Protein AF-A0A7W5KBM2-F1 (afdb_monomer)

Secondary structure (DSSP, 8-state):
---------S--------PPPHHHHHHHHHHHHHHHHHHHT-EEEEE---EEPPTTTTEEEEEEEEEEPPTTS--EEEEEEEEEETTT--EEEEE-TT-----

Radius of gyration: 23.39 Å; Cα contacts (8 Å, |Δi|>4): 147; chains: 1; bounding box: 64×26×75 Å

Nearest PDB structures (foldseek):
  8ow1-assembly1_P  TM=5.835E-01  e=1.171E-01  Saccharomyces cerevisiae
  6ta7-assembly3_D  TM=5.266E-01  e=8.355E-01  Homo sapiens
 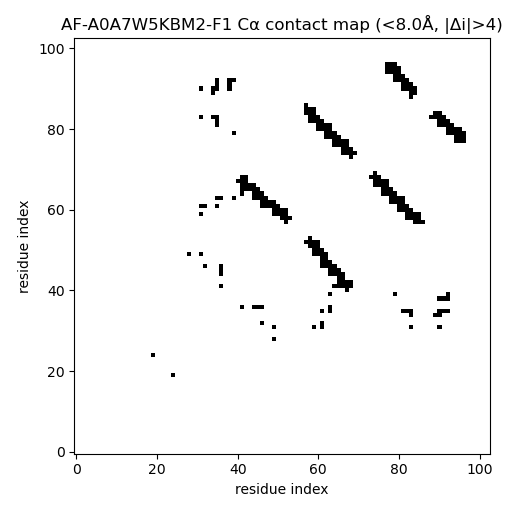 8th1-assembly1_A  TM=5.350E-01  e=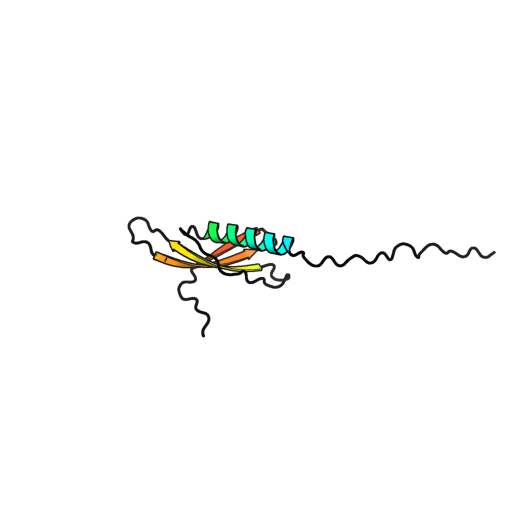1.578E+00  Homo sapiens
  8th1-assembly1_B  TM=5.321E-01  e=1.877E+00  Homo sapiens
  8th5-assembly1_F-2  TM=4.827E-01  e=1.988E+00  Homo sapiens

Solvent-accessible surface area (backbone atoms only — not comparable to full-atom values): 6458 Å² total; per-residue (Å²): 141,82,85,81,86,84,87,81,82,87,77,81,69,81,76,74,80,77,66,86,47,72,67,56,53,54,49,51,54,51,53,50,51,54,48,41,47,60,72,68,68,36,50,80,60,45,70,56,77,74,46,76,52,59,78,90,76,32,34,33,37,34,45,39,36,26,33,46,78,44,93,98,52,76,71,40,80,48,32,27,42,24,45,30,34,73,86,76,73,48,58,48,76,44,82,34,78,83,76,64,84,83,129

pLDDT: mean 85.48, std 15.97, range [39.28, 98.62]

Structure (mmCIF, N/CA/C/O backbone):
data_AF-A0A7W5KBM2-F1
#
_entry.id   AF-A0A7W5KBM2-F1
#
loop_
_atom_site.group_PDB
_atom_site.id
_atom_site.type_symbol
_atom_site.label_atom_id
_atom_site.label_alt_id
_atom_site.label_comp_id
_atom_site.label_asym_id
_atom_site.label_entity_id
_atom_site.label_seq_id
_atom_site.pdbx_PDB_ins_code
_atom_site.Cartn_x
_atom_site.Cartn_y
_atom_site.Cartn_z
_atom_site.occupancy
_atom_site.B_iso_or_equiv
_atom_site.auth_seq_id
_atom_site.auth_comp_id
_atom_site.auth_asym_id
_atom_site.auth_atom_id
_atom_site.pdbx_PDB_model_num
ATOM 1 N N . MET A 1 1 ? -48.406 9.634 51.703 1.00 39.28 1 MET A N 1
ATOM 2 C CA . MET A 1 1 ? -48.195 10.020 50.290 1.00 39.28 1 MET A CA 1
ATOM 3 C C . MET A 1 1 ? -46.924 9.334 49.803 1.00 39.28 1 MET A C 1
ATOM 5 O O . MET A 1 1 ? -45.849 9.715 50.237 1.00 39.28 1 MET A O 1
ATOM 9 N N . LYS A 1 2 ? -47.023 8.267 49.005 1.00 46.28 2 LYS A N 1
ATOM 10 C CA . LYS A 1 2 ? -45.857 7.562 48.444 1.00 46.28 2 LYS A CA 1
ATOM 11 C C . LYS A 1 2 ? -46.084 7.409 46.943 1.00 46.28 2 LYS A C 1
ATOM 13 O O . LYS A 1 2 ? -46.766 6.489 46.515 1.00 46.28 2 LYS A O 1
ATOM 18 N N . LYS A 1 3 ? -45.572 8.359 46.158 1.00 51.28 3 LYS A N 1
ATOM 19 C CA . LYS A 1 3 ? -45.442 8.207 44.706 1.00 51.28 3 LYS A CA 1
ATOM 20 C C . LYS A 1 3 ? -44.074 7.580 44.472 1.00 51.28 3 LYS A C 1
ATOM 22 O O . LYS A 1 3 ? -43.065 8.275 44.470 1.00 51.28 3 LYS A O 1
ATOM 27 N N . VAL A 1 4 ? -44.047 6.252 44.410 1.00 54.88 4 VAL A N 1
ATOM 28 C CA . VAL A 1 4 ? -42.851 5.504 44.025 1.00 54.88 4 VAL A CA 1
ATOM 29 C C . VAL A 1 4 ? -42.618 5.786 42.543 1.00 54.88 4 VAL A C 1
ATOM 31 O O . VAL A 1 4 ? -43.410 5.389 41.694 1.00 54.88 4 VAL A O 1
ATOM 34 N N . VAL A 1 5 ? -41.566 6.549 42.258 1.00 60.62 5 VAL A N 1
ATOM 35 C CA . VAL A 1 5 ? -41.054 6.788 40.910 1.00 60.62 5 VAL A CA 1
ATOM 36 C C . VAL A 1 5 ? -40.362 5.500 40.470 1.00 60.62 5 VAL A C 1
ATOM 38 O O . VAL A 1 5 ? -39.284 5.180 40.959 1.00 60.62 5 VAL A O 1
ATOM 41 N N . LEU A 1 6 ? -40.999 4.737 39.583 1.00 59.19 6 LEU A N 1
ATOM 42 C CA . LEU A 1 6 ? -40.404 3.572 38.927 1.00 59.19 6 LEU A CA 1
ATOM 43 C C . LEU A 1 6 ? -40.537 3.757 37.411 1.00 59.19 6 LEU A C 1
ATOM 45 O O . LEU A 1 6 ? -41.474 3.268 36.790 1.00 59.19 6 LEU A O 1
ATOM 49 N N . LEU A 1 7 ? -39.628 4.528 36.812 1.00 57.91 7 LEU A N 1
ATOM 50 C CA . LEU A 1 7 ? -39.575 4.686 35.356 1.00 57.91 7 LEU A CA 1
ATOM 51 C C . LEU A 1 7 ? -38.135 4.915 34.876 1.00 57.91 7 LEU A C 1
ATOM 53 O O . LEU A 1 7 ? -37.798 5.978 34.362 1.00 57.91 7 LEU A O 1
ATOM 57 N N . SER A 1 8 ? -37.241 3.947 35.103 1.00 60.34 8 SER A N 1
ATOM 58 C CA . SER A 1 8 ? -35.835 4.085 34.669 1.00 60.34 8 SER A CA 1
ATOM 59 C C . SER A 1 8 ? -35.146 2.787 34.220 1.00 60.34 8 SER A C 1
ATOM 61 O O . SER A 1 8 ? -33.928 2.774 34.111 1.00 60.34 8 SER A O 1
ATOM 63 N N . LEU A 1 9 ? -35.874 1.702 33.919 1.00 59.88 9 LEU A N 1
ATOM 64 C CA . LEU A 1 9 ? -35.254 0.408 33.557 1.00 59.88 9 LEU A CA 1
ATOM 65 C C . LEU A 1 9 ? -35.260 0.043 32.056 1.00 59.88 9 LEU A C 1
ATOM 67 O O . LEU A 1 9 ? -34.849 -1.056 31.706 1.00 59.88 9 LEU A O 1
ATOM 71 N N . LEU A 1 10 ? -35.698 0.927 31.153 1.00 58.31 10 LEU A N 1
ATOM 72 C CA . LEU A 1 10 ? -35.971 0.571 29.744 1.00 58.31 10 LEU A CA 1
ATOM 73 C C . LEU A 1 10 ? -34.876 0.928 28.718 1.00 58.31 10 LEU A C 1
ATOM 75 O O . LEU A 1 10 ? -35.120 0.796 27.524 1.00 58.31 10 LEU A O 1
ATOM 79 N N . LEU A 1 11 ? -33.677 1.347 29.139 1.00 61.16 11 LEU A N 1
ATOM 80 C CA . LEU A 1 11 ? -32.610 1.778 28.211 1.00 61.16 11 LEU A CA 1
ATOM 81 C C . LEU A 1 11 ? -31.336 0.916 28.236 1.00 61.16 11 LEU A C 1
ATOM 83 O O . LEU A 1 11 ? -30.343 1.277 27.618 1.00 61.16 11 LEU A O 1
ATOM 87 N N . LEU A 1 12 ? -31.353 -0.246 28.893 1.00 60.91 12 LEU A N 1
ATOM 88 C CA . LEU A 1 12 ? -30.248 -1.211 28.828 1.00 60.91 12 LEU A CA 1
ATOM 89 C C . LEU A 1 12 ? -30.461 -2.195 27.667 1.00 60.91 12 LEU A C 1
ATOM 91 O O . LEU A 1 12 ? -30.561 -3.403 27.872 1.00 60.91 12 LEU A O 1
ATOM 95 N N . THR A 1 13 ? -30.565 -1.692 26.435 1.00 66.94 13 THR A N 1
ATOM 96 C CA . THR A 1 13 ? -30.346 -2.553 25.267 1.00 66.94 13 THR A CA 1
ATOM 97 C C . THR A 1 13 ? -28.845 -2.812 25.171 1.00 66.94 13 THR A C 1
ATOM 99 O O . THR A 1 13 ? -28.099 -1.836 25.079 1.00 66.94 13 THR A O 1
ATOM 102 N N . PRO A 1 14 ? -28.366 -4.069 25.203 1.00 64.56 14 PRO A N 1
ATOM 103 C CA . PRO A 1 14 ? -26.965 -4.337 24.925 1.00 64.56 14 PRO A CA 1
ATOM 104 C C . PRO A 1 14 ? -26.697 -3.866 23.497 1.00 64.56 14 PRO A C 1
ATOM 106 O O . PRO A 1 14 ? -27.231 -4.433 22.543 1.00 64.56 14 PRO A O 1
ATOM 109 N N . GLU A 1 15 ? -25.923 -2.792 23.345 1.00 63.12 15 GLU A N 1
ATOM 110 C CA . GLU A 1 15 ? -25.383 -2.426 22.044 1.00 63.12 15 GLU A CA 1
ATOM 111 C C . GLU A 1 15 ? -24.583 -3.634 21.567 1.00 63.12 15 GLU A C 1
ATOM 113 O O . GLU A 1 15 ? -23.581 -4.022 22.173 1.00 63.12 15 GLU A O 1
ATOM 118 N N . ALA A 1 16 ? -25.087 -4.304 20.531 1.00 63.97 16 ALA A N 1
ATOM 119 C CA . ALA A 1 16 ? -24.363 -5.387 19.904 1.00 63.97 16 ALA A CA 1
ATOM 120 C C . ALA A 1 16 ? -23.026 -4.803 19.450 1.00 63.97 16 ALA A C 1
ATOM 122 O O . ALA A 1 16 ? -22.991 -3.943 18.572 1.00 63.97 16 ALA A O 1
ATOM 123 N N . ALA A 1 17 ? -21.936 -5.233 20.083 1.00 62.72 17 ALA A N 1
ATOM 124 C CA . ALA A 1 17 ? -20.598 -4.848 19.682 1.00 62.72 17 ALA A CA 1
ATOM 125 C C . ALA A 1 17 ? -20.384 -5.352 18.250 1.00 62.72 17 ALA A C 1
ATOM 127 O O . ALA A 1 17 ? -20.080 -6.525 18.022 1.00 62.72 17 ALA A O 1
ATOM 128 N N . THR A 1 18 ? -20.601 -4.483 17.263 1.00 58.97 18 THR A N 1
ATOM 129 C CA . THR A 1 18 ? -20.360 -4.810 15.864 1.00 58.97 18 THR A CA 1
ATOM 130 C C . THR A 1 18 ? -18.856 -4.790 15.652 1.00 58.97 18 THR A C 1
ATOM 132 O O . THR A 1 18 ? -18.270 -3.765 15.301 1.00 58.97 18 THR A O 1
ATOM 135 N N . ALA A 1 19 ? -18.206 -5.926 15.899 1.00 70.81 19 ALA A N 1
ATOM 136 C CA . ALA A 1 19 ? -16.869 -6.153 15.380 1.00 70.81 19 ALA A CA 1
ATOM 137 C C . ALA A 1 19 ? -16.884 -5.917 13.857 1.00 70.81 19 ALA A C 1
ATOM 139 O O . ALA A 1 19 ? -17.892 -6.167 13.189 1.00 70.81 19 ALA A O 1
ATOM 140 N N . SER A 1 20 ? -15.775 -5.420 13.301 1.00 79.75 20 SER A N 1
ATOM 141 C CA . SER A 1 20 ? -15.672 -5.216 11.850 1.00 79.75 20 SER A CA 1
ATOM 142 C C . SER A 1 20 ? -15.991 -6.517 11.114 1.00 79.75 20 SER A C 1
ATOM 144 O O . SER A 1 20 ? -15.394 -7.558 11.391 1.00 79.75 20 SER A O 1
ATOM 146 N N . SER A 1 21 ? -16.944 -6.459 10.184 1.00 87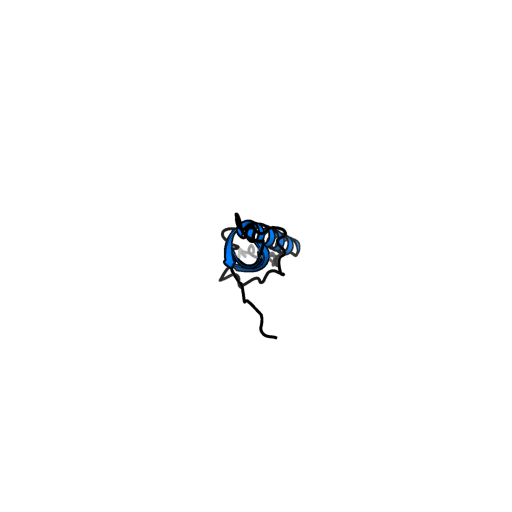.00 21 SER A N 1
ATOM 147 C CA . SER A 1 21 ? -17.410 -7.642 9.465 1.00 87.00 21 SER A CA 1
ATOM 148 C C . SER A 1 21 ? -16.369 -8.141 8.461 1.00 87.00 21 SER A C 1
ATOM 150 O O . SER A 1 21 ? -15.525 -7.386 7.972 1.00 87.00 21 SER A O 1
ATOM 152 N N . THR A 1 22 ? -16.459 -9.417 8.088 1.00 90.00 22 THR A N 1
ATOM 153 C CA . THR A 1 22 ? -15.639 -10.005 7.013 1.00 90.00 22 THR A CA 1
ATOM 154 C C . THR A 1 22 ? -15.765 -9.219 5.705 1.00 90.00 22 THR A C 1
ATOM 156 O O . THR A 1 22 ? -14.772 -8.987 5.018 1.00 90.00 22 THR A O 1
ATOM 159 N N . ALA A 1 23 ? -16.971 -8.736 5.396 1.00 91.62 23 ALA A N 1
ATOM 160 C CA . ALA A 1 23 ? -17.233 -7.892 4.238 1.00 91.62 23 ALA A CA 1
ATOM 161 C C . ALA A 1 23 ? -16.495 -6.543 4.311 1.00 91.62 23 ALA A C 1
ATOM 163 O O . ALA A 1 23 ? -15.953 -6.091 3.301 1.00 91.62 23 ALA A O 1
ATOM 164 N N . ALA A 1 24 ? -16.425 -5.915 5.491 1.00 91.62 24 ALA A N 1
ATOM 165 C CA . ALA A 1 24 ? -15.686 -4.667 5.682 1.00 91.62 24 ALA A CA 1
ATOM 166 C C . ALA A 1 24 ? -14.180 -4.861 5.441 1.00 91.62 24 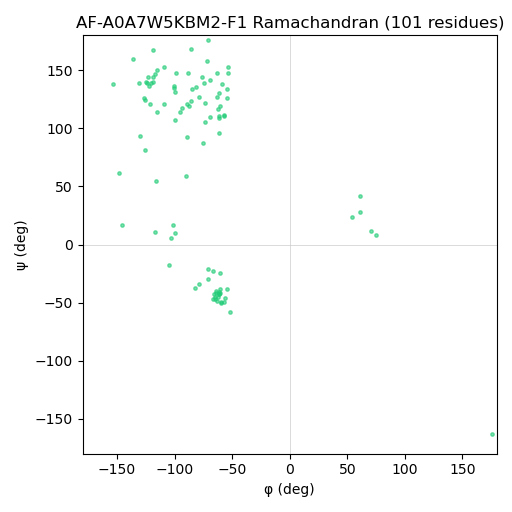ALA A C 1
ATOM 168 O O . ALA A 1 24 ? -13.555 -4.056 4.749 1.00 91.62 24 ALA A O 1
ATOM 169 N N . TRP A 1 25 ? -13.614 -5.966 5.932 1.00 91.19 25 TRP A N 1
ATOM 170 C CA . TRP A 1 25 ? -12.211 -6.314 5.693 1.00 91.19 25 TRP A CA 1
ATOM 171 C C . TRP A 1 25 ? -11.918 -6.623 4.225 1.00 91.19 25 TRP A C 1
ATOM 173 O O . TRP A 1 25 ? -10.926 -6.139 3.680 1.00 91.19 25 TRP A O 1
ATOM 183 N N . ALA A 1 26 ? -12.800 -7.372 3.558 1.00 93.75 26 ALA A N 1
ATOM 184 C CA . ALA A 1 26 ? -12.667 -7.665 2.135 1.00 93.75 26 ALA A CA 1
ATOM 185 C C . ALA A 1 26 ? -12.700 -6.384 1.286 1.00 93.75 26 ALA A C 1
ATOM 187 O O . ALA A 1 26 ? -11.878 -6.221 0.379 1.00 93.75 26 ALA A O 1
ATOM 188 N N . ARG A 1 27 ? -13.605 -5.454 1.618 1.00 94.75 27 ARG A N 1
ATOM 189 C CA . ARG A 1 27 ? -13.702 -4.147 0.960 1.00 94.75 27 ARG A CA 1
ATOM 190 C C . ARG A 1 27 ? -12.445 -3.310 1.174 1.00 94.75 27 ARG A C 1
ATOM 192 O O . ARG A 1 27 ? -11.877 -2.836 0.197 1.00 94.75 27 ARG A O 1
ATOM 199 N N . LEU A 1 28 ? -11.964 -3.203 2.414 1.00 95.19 28 LEU A N 1
ATOM 200 C CA . LEU A 1 28 ? -10.715 -2.499 2.713 1.00 95.19 28 LEU A CA 1
ATOM 201 C C . LEU A 1 28 ? -9.545 -3.073 1.905 1.00 95.19 28 LEU A C 1
ATOM 203 O O . LEU A 1 28 ? -8.788 -2.323 1.297 1.00 95.19 28 LEU A O 1
ATOM 207 N N . GLY A 1 29 ? -9.410 -4.401 1.861 1.00 96.00 29 GLY A N 1
ATOM 208 C CA . GLY A 1 29 ? -8.361 -5.054 1.081 1.00 96.00 29 GLY A CA 1
ATOM 209 C C . GLY A 1 29 ? -8.457 -4.750 -0.418 1.00 96.00 29 GLY A C 1
ATOM 210 O O . GLY A 1 29 ? -7.434 -4.560 -1.072 1.00 96.00 29 GLY A O 1
ATOM 211 N N . ALA A 1 30 ? -9.669 -4.676 -0.975 1.00 96.81 30 ALA A N 1
ATOM 212 C CA . ALA A 1 30 ? -9.879 -4.282 -2.367 1.00 96.81 30 ALA A CA 1
ATOM 213 C C . ALA A 1 30 ? -9.465 -2.823 -2.624 1.00 96.81 30 ALA A C 1
ATOM 215 O O . ALA A 1 30 ? -8.711 -2.571 -3.566 1.00 96.81 30 ALA A O 1
ATOM 216 N N . ASP A 1 31 ? -9.879 -1.897 -1.756 1.00 97.31 31 ASP A N 1
ATOM 217 C CA . ASP A 1 31 ? -9.561 -0.470 -1.874 1.00 97.31 31 ASP A CA 1
ATOM 218 C C . ASP A 1 31 ? -8.044 -0.225 -1.785 1.00 97.31 31 ASP A C 1
ATOM 220 O O . ASP A 1 31 ? -7.472 0.477 -2.624 1.00 97.31 31 ASP A O 1
ATOM 224 N N . VAL A 1 32 ? -7.371 -0.864 -0.819 1.00 98.06 32 VAL A N 1
ATOM 225 C CA . VAL A 1 32 ? -5.909 -0.794 -0.650 1.00 98.06 32 VAL A CA 1
ATOM 226 C C . VAL A 1 32 ? -5.200 -1.316 -1.899 1.00 98.06 32 VAL A C 1
ATOM 228 O O . VAL A 1 32 ? -4.338 -0.624 -2.444 1.00 98.06 32 VAL A O 1
ATOM 231 N N . ARG A 1 33 ? -5.583 -2.502 -2.396 1.00 97.62 33 ARG A N 1
ATOM 232 C CA . ARG A 1 33 ? -4.989 -3.084 -3.610 1.00 97.62 33 ARG A CA 1
ATOM 233 C C . ARG A 1 33 ? -5.131 -2.156 -4.805 1.00 97.62 33 ARG A C 1
ATOM 235 O O . ARG A 1 33 ? -4.140 -1.851 -5.462 1.00 97.62 33 ARG A O 1
ATOM 242 N N . GLN A 1 34 ? -6.340 -1.656 -5.045 1.00 97.38 34 GLN A N 1
ATOM 243 C CA . GLN A 1 34 ? -6.612 -0.757 -6.158 1.00 97.38 34 GLN A CA 1
ATOM 244 C C . GLN A 1 34 ? -5.764 0.518 -6.076 1.00 97.38 34 GLN A C 1
ATOM 246 O O . GLN A 1 34 ? -5.123 0.894 -7.059 1.00 97.38 34 GLN A O 1
ATOM 251 N N . ARG A 1 35 ? -5.752 1.192 -4.919 1.00 98.00 35 ARG A N 1
ATOM 252 C CA . ARG A 1 35 ? -5.059 2.479 -4.751 1.00 98.00 35 ARG A CA 1
ATOM 253 C C . ARG A 1 35 ? -3.548 2.337 -4.857 1.00 98.00 35 ARG A C 1
ATOM 255 O O . ARG A 1 35 ? -2.922 3.085 -5.602 1.00 98.00 35 ARG A O 1
ATOM 262 N N . CYS A 1 36 ? -2.977 1.350 -4.179 1.00 97.62 36 CYS A N 1
ATOM 263 C CA . CYS A 1 36 ? -1.543 1.108 -4.215 1.00 97.62 36 CYS A CA 1
ATOM 264 C C . CYS A 1 36 ? -1.056 0.690 -5.606 1.00 97.62 36 CYS A C 1
ATOM 266 O O . CYS A 1 36 ? -0.065 1.231 -6.090 1.00 97.62 36 CYS A O 1
ATOM 268 N N . SER A 1 37 ? -1.750 -0.228 -6.289 1.00 96.62 37 SER A N 1
ATOM 269 C CA . SER A 1 37 ? -1.360 -0.617 -7.649 1.00 96.62 37 SER A CA 1
ATOM 270 C C . SER A 1 37 ? -1.427 0.565 -8.616 1.00 96.62 37 SER A C 1
ATOM 272 O O . SER A 1 37 ? -0.506 0.740 -9.415 1.00 96.62 37 SER A O 1
ATOM 274 N N . ALA A 1 38 ? -2.463 1.405 -8.508 1.00 96.88 38 ALA A N 1
ATOM 275 C CA . ALA A 1 38 ? -2.611 2.590 -9.347 1.00 96.88 38 ALA A CA 1
ATOM 276 C C . ALA A 1 38 ? -1.456 3.588 -9.167 1.00 96.88 38 ALA A C 1
ATOM 278 O O . ALA A 1 38 ? -0.937 4.083 -10.169 1.00 96.88 38 ALA A O 1
ATOM 279 N N . GLU A 1 39 ? -1.009 3.841 -7.930 1.00 97.31 39 GLU A N 1
ATOM 280 C CA . GLU A 1 39 ? 0.045 4.838 -7.701 1.00 97.31 39 GLU A CA 1
ATOM 281 C C . GLU A 1 39 ? 1.431 4.414 -8.183 1.00 97.31 39 GLU A C 1
ATOM 283 O O . GLU A 1 39 ? 2.217 5.248 -8.629 1.00 97.31 39 GLU A O 1
ATOM 288 N N . THR A 1 40 ? 1.733 3.115 -8.186 1.00 94.19 40 THR A N 1
ATOM 289 C CA . THR A 1 40 ? 3.034 2.639 -8.693 1.00 94.19 40 THR A CA 1
ATOM 290 C C . THR A 1 40 ? 3.186 2.752 -10.212 1.00 94.19 40 THR A C 1
ATOM 292 O O . THR A 1 40 ? 4.306 2.736 -10.720 1.00 94.19 40 THR A O 1
ATOM 295 N N . ARG A 1 41 ? 2.072 2.830 -10.959 1.00 93.75 41 ARG A N 1
ATOM 296 C CA . ARG A 1 41 ? 2.036 2.837 -12.438 1.00 93.75 41 ARG A CA 1
ATOM 297 C C . ARG A 1 41 ? 2.760 1.648 -13.090 1.00 93.75 41 ARG A C 1
ATOM 299 O O . ARG A 1 41 ? 3.181 1.726 -14.247 1.00 93.75 41 ARG A O 1
ATOM 306 N N . LEU A 1 42 ? 2.900 0.538 -12.368 1.00 93.94 42 LEU A N 1
ATOM 307 C CA . LEU A 1 42 ? 3.548 -0.667 -12.875 1.00 93.94 42 LEU A CA 1
ATOM 308 C C . LEU A 1 42 ? 2.630 -1.432 -13.822 1.00 93.94 42 LEU A C 1
ATOM 310 O O . LEU A 1 42 ? 1.423 -1.554 -13.610 1.00 93.94 42 LEU A O 1
ATOM 314 N N . ARG A 1 43 ? 3.226 -2.023 -14.858 1.00 94.12 43 ARG A N 1
ATOM 315 C CA . ARG A 1 43 ? 2.529 -2.991 -15.706 1.00 94.12 43 ARG A CA 1
ATOM 316 C C . ARG A 1 43 ? 2.534 -4.356 -15.027 1.00 94.12 43 ARG A C 1
ATOM 318 O O . ARG A 1 43 ? 3.577 -4.789 -14.537 1.00 94.12 43 ARG A O 1
ATOM 325 N N . GLY A 1 44 ? 1.384 -5.032 -15.043 1.00 93.38 44 GLY A N 1
ATOM 326 C CA . GLY A 1 44 ? 1.231 -6.358 -14.436 1.00 93.38 44 GLY A CA 1
ATOM 327 C C . GLY A 1 44 ? 1.500 -6.351 -12.932 1.00 93.38 44 GLY A C 1
ATOM 328 O O . GLY A 1 44 ? 2.202 -7.229 -12.442 1.00 93.38 44 GLY A O 1
ATOM 329 N N . ALA A 1 45 ? 1.014 -5.322 -12.229 1.00 94.62 45 ALA A N 1
ATOM 330 C CA . ALA A 1 45 ? 1.224 -5.173 -10.797 1.00 94.62 45 ALA A CA 1
ATOM 331 C C . ALA A 1 45 ? 0.615 -6.351 -10.018 1.00 94.62 45 ALA A C 1
ATOM 333 O O . ALA A 1 45 ? -0.552 -6.694 -10.202 1.00 94.62 45 ALA A O 1
ATOM 334 N N . THR A 1 46 ? 1.403 -6.933 -9.121 1.00 94.75 46 THR A N 1
ATOM 335 C CA . THR A 1 46 ? 0.993 -7.966 -8.165 1.00 94.75 46 THR A CA 1
ATOM 336 C C . THR A 1 46 ? 1.199 -7.452 -6.751 1.00 94.75 46 THR A C 1
ATOM 338 O O . THR A 1 46 ? 2.180 -6.754 -6.490 1.00 94.75 46 THR A O 1
ATOM 341 N N . THR A 1 47 ? 0.306 -7.812 -5.835 1.00 95.00 47 THR A N 1
ATOM 342 C CA . THR A 1 47 ? 0.304 -7.303 -4.460 1.00 95.00 47 THR A CA 1
ATOM 343 C C . THR A 1 47 ? 0.531 -8.420 -3.450 1.00 95.00 47 THR A C 1
ATOM 345 O O . THR A 1 47 ? 0.050 -9.533 -3.659 1.00 95.00 47 THR A O 1
ATOM 348 N N . SER A 1 48 ? 1.205 -8.120 -2.341 1.00 94.00 48 SER A N 1
ATOM 349 C CA . SER A 1 48 ? 1.192 -8.983 -1.155 1.00 94.00 48 SER A CA 1
ATOM 350 C C . SER A 1 48 ? -0.164 -8.936 -0.445 1.00 94.00 48 SER A C 1
ATOM 352 O O . SER A 1 48 ? -1.034 -8.125 -0.781 1.00 94.00 48 SER A O 1
ATOM 354 N N . ASP A 1 49 ? -0.307 -9.743 0.604 1.00 92.94 49 ASP A N 1
ATOM 355 C CA . ASP A 1 49 ? -1.339 -9.503 1.606 1.00 92.94 49 ASP A CA 1
ATOM 356 C C . ASP A 1 49 ? -1.101 -8.154 2.316 1.00 92.94 49 ASP A C 1
ATOM 358 O O . ASP A 1 49 ? 0.053 -7.717 2.453 1.00 92.94 49 ASP A O 1
ATOM 362 N N . PRO A 1 50 ? -2.174 -7.459 2.734 1.00 94.75 50 PRO A N 1
ATOM 363 C CA . PRO A 1 50 ? -2.066 -6.194 3.445 1.00 94.75 50 PRO A CA 1
ATOM 364 C C . PRO A 1 50 ? -1.624 -6.401 4.898 1.00 94.75 50 PRO A C 1
ATOM 366 O O . PRO A 1 50 ? -2.145 -7.259 5.608 1.00 94.75 50 PRO A O 1
ATOM 369 N N . VAL A 1 51 ? -0.730 -5.537 5.375 1.00 95.62 51 VAL A N 1
ATOM 370 C CA . VAL A 1 51 ? -0.358 -5.428 6.790 1.00 95.62 51 VAL A CA 1
ATOM 371 C C . VAL A 1 51 ? -1.120 -4.256 7.395 1.00 95.62 51 VAL A C 1
ATOM 373 O O . VAL A 1 51 ? -0.832 -3.095 7.104 1.00 95.62 51 VAL A O 1
ATOM 376 N N . VAL A 1 52 ? -2.123 -4.555 8.217 1.00 95.88 52 VAL A N 1
ATOM 377 C CA . VAL A 1 52 ? -2.965 -3.543 8.867 1.00 95.88 52 VAL A CA 1
ATOM 378 C C . VAL A 1 52 ? -2.318 -3.123 10.183 1.00 95.88 52 VAL A C 1
ATOM 380 O O . VAL A 1 52 ? -2.124 -3.946 11.074 1.00 95.88 52 VAL A O 1
ATOM 383 N N . PHE A 1 53 ? -1.989 -1.841 10.308 1.00 96.62 53 PHE A N 1
ATOM 384 C CA . PHE A 1 53 ? -1.472 -1.277 11.550 1.00 96.62 53 PHE A CA 1
ATOM 385 C C . PHE A 1 53 ? -2.618 -0.868 12.480 1.00 96.62 53 PHE A C 1
ATOM 387 O O . PHE A 1 53 ? -3.781 -0.803 12.078 1.00 96.62 53 PHE A O 1
ATOM 394 N N . SER A 1 54 ? -2.272 -0.565 13.734 1.00 94.88 54 SER A N 1
ATOM 395 C CA . SER A 1 54 ? -3.229 -0.121 14.747 1.00 94.88 54 SER A CA 1
ATOM 396 C C . SER A 1 54 ? -4.052 1.083 14.283 1.00 94.88 54 SER A C 1
ATOM 398 O O . SER A 1 54 ? -3.581 1.926 13.508 1.00 94.88 54 SER A O 1
ATOM 400 N N . ASP A 1 55 ? -5.262 1.211 14.825 1.00 91.12 55 ASP A N 1
ATOM 401 C CA . ASP A 1 55 ? -6.173 2.310 14.493 1.00 91.12 55 ASP A CA 1
ATOM 402 C C . A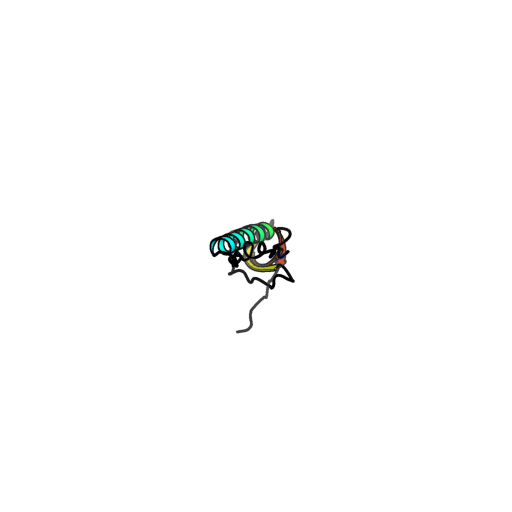SP A 1 55 ? -5.595 3.694 14.838 1.00 91.12 55 ASP A C 1
ATOM 404 O O . ASP A 1 55 ? -5.935 4.670 14.176 1.00 91.12 55 ASP A O 1
ATOM 408 N N . LEU A 1 56 ? -4.652 3.775 15.791 1.00 95.00 56 LEU A N 1
ATOM 409 C CA . LEU A 1 56 ? -3.918 5.008 16.111 1.00 95.00 56 LEU A CA 1
ATOM 410 C C . LEU A 1 56 ? -3.119 5.533 14.913 1.00 95.00 56 LEU A C 1
ATOM 412 O O . LEU A 1 56 ? -3.096 6.732 14.648 1.00 95.00 56 LEU A O 1
ATOM 416 N N . SER A 1 57 ? -2.463 4.634 14.177 1.00 96.31 57 SER A N 1
ATOM 417 C CA . SER A 1 57 ? -1.763 5.001 12.943 1.00 96.31 57 SER A CA 1
ATOM 418 C C . SER A 1 57 ? -2.735 5.159 11.769 1.00 96.31 57 SER A C 1
ATOM 420 O O . SER A 1 57 ? -2.525 5.989 10.875 1.00 96.31 57 SER A O 1
ATOM 422 N N . GLY A 1 58 ? -3.792 4.338 11.759 1.00 96.00 58 GLY A N 1
ATOM 423 C CA . GLY A 1 58 ? -4.776 4.265 10.688 1.00 96.00 58 GLY A CA 1
ATOM 424 C C . GLY A 1 58 ? -4.172 3.868 9.340 1.00 96.00 58 GLY A C 1
ATOM 425 O O . GLY A 1 58 ? -4.684 4.298 8.307 1.00 96.00 58 GLY A O 1
ATOM 426 N N . LYS A 1 59 ? -3.066 3.110 9.322 1.00 98.25 59 LYS A N 1
ATOM 427 C CA . LYS A 1 59 ? -2.346 2.758 8.090 1.00 98.25 59 LYS A CA 1
ATOM 428 C C . LYS A 1 59 ? -2.483 1.290 7.704 1.00 98.25 59 LYS A C 1
ATOM 430 O O . LYS A 1 59 ? -2.644 0.413 8.548 1.00 98.25 59 LYS A O 1
ATOM 435 N N . VAL A 1 60 ? -2.369 1.030 6.407 1.00 98.19 60 VAL A N 1
ATOM 436 C CA . VAL A 1 60 ? -2.183 -0.307 5.840 1.00 98.19 60 VAL A CA 1
ATOM 437 C C . VAL A 1 60 ? -0.952 -0.269 4.948 1.00 98.19 60 VAL A C 1
ATOM 439 O O . VAL A 1 60 ? -0.879 0.577 4.060 1.00 98.19 60 VAL A O 1
ATOM 442 N N . ALA A 1 61 ? 0.007 -1.162 5.174 1.00 97.38 61 ALA A N 1
ATOM 443 C CA . ALA A 1 61 ? 1.140 -1.331 4.273 1.00 97.38 61 ALA A CA 1
ATOM 444 C C . ALA A 1 61 ? 0.915 -2.513 3.333 1.00 97.38 61 ALA A C 1
ATOM 446 O O . ALA A 1 61 ? 0.284 -3.505 3.698 1.00 97.38 61 ALA A O 1
ATOM 447 N N . MET A 1 62 ? 1.445 -2.417 2.120 1.00 95.62 62 MET A N 1
ATOM 448 C CA . MET A 1 62 ? 1.370 -3.493 1.139 1.00 95.62 62 MET A CA 1
ATOM 449 C C . MET A 1 62 ? 2.546 -3.404 0.173 1.00 95.62 62 MET A C 1
ATOM 451 O O . MET A 1 62 ? 2.887 -2.315 -0.292 1.00 95.62 62 MET A O 1
ATOM 455 N N . LEU A 1 63 ? 3.150 -4.543 -0.157 1.00 95.69 63 LEU A N 1
ATOM 456 C CA . LEU A 1 63 ? 4.173 -4.601 -1.192 1.00 95.69 63 LEU A CA 1
ATOM 457 C C . LEU A 1 63 ? 3.500 -4.741 -2.560 1.00 95.69 63 LEU A C 1
ATOM 459 O O . LEU A 1 63 ? 2.603 -5.567 -2.741 1.00 95.69 63 LEU A O 1
ATOM 463 N N . VAL A 1 64 ? 3.949 -3.950 -3.528 1.00 95.94 64 VAL A N 1
ATOM 464 C CA . VAL A 1 64 ? 3.503 -4.005 -4.921 1.00 95.94 64 VAL A CA 1
ATOM 465 C C . VAL A 1 64 ? 4.714 -4.267 -5.801 1.00 95.94 64 VAL A C 1
ATOM 467 O O . VAL A 1 64 ? 5.650 -3.477 -5.812 1.00 95.94 64 VAL A O 1
ATOM 470 N N . ALA A 1 65 ? 4.701 -5.353 -6.562 1.00 94.50 65 ALA A N 1
ATOM 471 C CA . ALA A 1 65 ? 5.757 -5.683 -7.513 1.00 94.50 65 ALA A CA 1
ATOM 472 C C . ALA A 1 65 ? 5.218 -5.663 -8.941 1.00 94.50 65 ALA A C 1
ATOM 474 O O . ALA A 1 65 ? 4.045 -5.945 -9.176 1.00 94.50 65 ALA A O 1
ATOM 475 N N . GLY A 1 66 ? 6.066 -5.344 -9.912 1.00 94.06 66 GLY A N 1
ATOM 476 C CA . GLY A 1 66 ? 5.648 -5.282 -11.308 1.00 94.06 66 GLY A CA 1
ATOM 477 C C . GLY A 1 66 ? 6.756 -4.798 -12.227 1.00 94.06 66 GLY A C 1
ATOM 478 O O . GLY A 1 66 ? 7.934 -4.818 -11.870 1.00 94.06 66 GLY A O 1
ATOM 479 N N . VAL A 1 67 ? 6.378 -4.387 -13.435 1.00 93.94 67 VAL A N 1
ATOM 480 C CA . VAL A 1 67 ? 7.328 -3.936 -14.456 1.00 93.94 67 VAL A CA 1
ATOM 481 C C . VAL A 1 67 ? 7.212 -2.433 -14.670 1.00 93.94 67 VAL A C 1
ATOM 483 O O . VAL A 1 67 ? 6.164 -1.936 -15.092 1.00 93.94 67 VAL A O 1
ATOM 486 N N . LEU A 1 68 ? 8.318 -1.723 -14.449 1.00 92.06 68 LEU A N 1
ATOM 487 C CA . LEU A 1 68 ? 8.456 -0.313 -14.784 1.00 92.06 68 LEU A CA 1
ATOM 488 C C . LEU A 1 68 ? 8.981 -0.181 -16.217 1.00 92.06 68 LEU A C 1
ATOM 490 O O . LEU A 1 68 ? 10.058 -0.676 -16.560 1.00 92.06 68 LEU A O 1
ATOM 494 N N . SER A 1 69 ? 8.204 0.486 -17.070 1.00 87.75 69 SER A N 1
ATOM 495 C CA . SER A 1 69 ? 8.597 0.775 -18.453 1.00 87.75 69 SER A CA 1
ATOM 496 C C . SER A 1 69 ? 9.255 2.151 -18.512 1.00 87.75 69 SER A C 1
ATOM 498 O O . SER A 1 69 ? 8.615 3.154 -18.206 1.00 87.75 69 SER A O 1
ATOM 500 N N . ARG A 1 70 ? 10.531 2.212 -18.901 1.00 82.25 70 ARG A N 1
ATOM 501 C CA . ARG A 1 70 ? 11.272 3.473 -19.064 1.00 82.25 70 ARG A CA 1
ATOM 502 C C . ARG A 1 70 ? 11.320 3.837 -20.545 1.00 82.25 70 ARG A C 1
ATOM 504 O O . ARG A 1 70 ? 11.607 2.981 -21.380 1.00 82.25 70 ARG A O 1
ATOM 511 N N . LYS A 1 71 ? 11.052 5.101 -20.886 1.00 81.62 71 LYS A N 1
ATOM 512 C CA . LYS A 1 71 ? 11.131 5.579 -22.274 1.00 81.62 71 LYS A CA 1
ATOM 513 C C . LYS A 1 71 ? 12.564 5.390 -22.792 1.00 81.62 71 LYS A C 1
ATOM 515 O O . LYS A 1 71 ? 13.493 5.941 -22.215 1.00 81.62 71 LYS A O 1
ATOM 520 N N . GLY A 1 72 ? 12.728 4.590 -23.847 1.00 82.69 72 GLY A N 1
ATOM 521 C CA . GLY A 1 72 ? 14.035 4.294 -24.452 1.00 82.69 72 GLY A CA 1
ATOM 522 C C . GLY A 1 72 ? 14.923 3.315 -23.669 1.00 82.69 72 GLY A C 1
ATOM 523 O O . GLY A 1 72 ? 16.079 3.139 -24.034 1.00 82.69 72 GLY A O 1
ATOM 524 N N . GLY A 1 73 ? 14.414 2.678 -22.607 1.00 85.25 73 GLY A N 1
ATOM 525 C CA . GLY A 1 73 ? 15.158 1.710 -21.796 1.00 85.25 73 GLY A CA 1
ATOM 526 C C . GLY A 1 73 ? 14.536 0.315 -21.806 1.00 85.25 73 GLY A C 1
ATOM 527 O O . GLY A 1 73 ? 13.390 0.126 -22.214 1.00 85.25 73 GLY A O 1
ATOM 528 N N . ARG A 1 74 ? 15.283 -0.680 -21.311 1.00 90.44 74 ARG A N 1
ATOM 529 C CA . ARG A 1 74 ? 14.731 -2.022 -21.076 1.00 90.44 74 ARG A CA 1
ATOM 530 C C . ARG A 1 74 ? 13.732 -1.987 -19.908 1.00 90.44 74 ARG A C 1
ATOM 532 O O . ARG A 1 74 ? 14.001 -1.291 -18.927 1.00 90.44 74 ARG A O 1
ATOM 539 N N . PRO A 1 75 ? 12.612 -2.728 -19.980 1.00 91.62 75 PRO A N 1
ATOM 540 C CA . PRO A 1 75 ? 11.712 -2.889 -18.843 1.00 91.62 75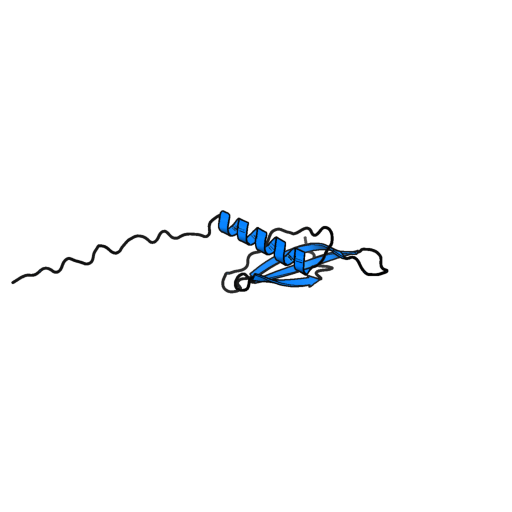 PRO A CA 1
ATOM 541 C C . PRO A 1 75 ? 12.452 -3.502 -17.651 1.00 91.62 75 PRO A C 1
ATOM 543 O O . PRO A 1 75 ? 13.237 -4.434 -17.828 1.00 91.62 75 PRO A O 1
ATOM 546 N N . VAL A 1 76 ? 12.190 -2.995 -16.447 1.00 91.62 76 VAL A N 1
ATOM 547 C CA . VAL A 1 76 ? 12.826 -3.484 -15.214 1.00 91.62 76 VAL A CA 1
ATOM 548 C C . VAL A 1 76 ? 11.750 -3.932 -14.238 1.00 91.62 76 VAL A C 1
ATOM 550 O O . VAL A 1 76 ? 10.724 -3.267 -14.082 1.00 91.62 76 VAL A O 1
ATOM 553 N N . ARG A 1 77 ? 11.975 -5.082 -13.597 1.00 91.62 77 ARG A N 1
ATOM 554 C CA . ARG A 1 77 ? 11.135 -5.539 -12.492 1.00 91.62 77 ARG A CA 1
ATOM 555 C C . ARG A 1 77 ? 11.530 -4.780 -11.233 1.00 91.62 77 ARG A C 1
ATOM 557 O O . ARG A 1 77 ? 12.700 -4.781 -10.873 1.00 91.62 77 ARG A O 1
ATOM 564 N N . VAL A 1 78 ? 10.551 -4.168 -10.588 1.00 92.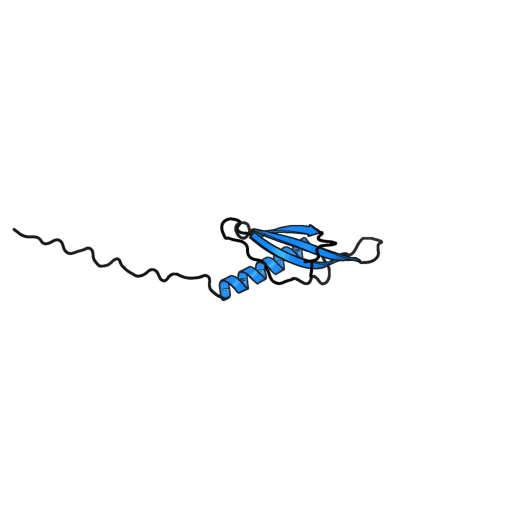88 78 VAL A N 1
ATOM 565 C CA . VAL A 1 78 ? 10.738 -3.370 -9.374 1.00 92.88 78 VAL A CA 1
ATOM 566 C C . VAL A 1 78 ? 9.650 -3.706 -8.363 1.00 92.88 78 VAL A C 1
ATOM 568 O O . VAL A 1 78 ? 8.586 -4.222 -8.726 1.00 92.88 78 VAL A O 1
ATOM 571 N N . SER A 1 79 ? 9.927 -3.390 -7.104 1.00 93.81 79 SER A N 1
ATOM 572 C CA . SER A 1 79 ? 8.990 -3.506 -5.993 1.00 93.81 79 SER A CA 1
ATOM 573 C C . SER A 1 79 ? 8.841 -2.148 -5.323 1.00 93.81 79 SER A C 1
ATOM 575 O O . SER A 1 79 ? 9.806 -1.399 -5.216 1.00 93.81 79 SER A O 1
ATOM 577 N N . TYR A 1 80 ? 7.638 -1.839 -4.861 1.00 95.69 80 TYR A N 1
ATOM 578 C CA . TYR A 1 80 ? 7.300 -0.645 -4.101 1.00 95.69 80 TYR A CA 1
ATOM 579 C C . TYR A 1 80 ? 6.645 -1.053 -2.792 1.00 95.69 80 TYR A C 1
ATOM 581 O O . TYR A 1 80 ? 5.793 -1.943 -2.769 1.00 95.69 80 TYR A O 1
ATOM 589 N N . LEU A 1 81 ? 6.991 -0.356 -1.718 1.00 97.00 81 LEU A N 1
ATOM 590 C CA . LEU A 1 81 ? 6.189 -0.345 -0.510 1.00 97.00 81 LEU A CA 1
ATOM 591 C C . LEU A 1 81 ? 5.121 0.735 -0.653 1.00 97.00 81 LEU A C 1
ATOM 593 O O . LEU A 1 81 ? 5.437 1.902 -0.880 1.00 97.00 81 LEU A O 1
ATOM 597 N N . CYS A 1 82 ? 3.864 0.340 -0.508 1.00 97.56 82 CYS A N 1
ATOM 598 C CA . CYS A 1 82 ? 2.739 1.253 -0.429 1.00 97.56 82 CYS A CA 1
ATOM 599 C C . CYS A 1 82 ? 2.305 1.439 1.023 1.00 97.56 82 CYS A C 1
ATOM 601 O O . CYS A 1 82 ? 2.157 0.452 1.746 1.00 97.56 82 CYS A O 1
ATOM 603 N N . LEU A 1 83 ? 2.032 2.682 1.415 1.00 98.25 83 LEU A N 1
ATOM 604 C CA . LEU A 1 83 ? 1.369 3.038 2.660 1.00 98.25 83 LEU A CA 1
ATOM 605 C C . LEU A 1 83 ? 0.022 3.697 2.346 1.00 98.25 83 LEU A C 1
ATOM 607 O O . LEU A 1 83 ? -0.036 4.788 1.783 1.00 98.25 83 LEU A O 1
ATOM 611 N N . TYR A 1 84 ? -1.063 3.027 2.715 1.00 98.62 84 TYR A N 1
ATOM 612 C CA . TYR A 1 84 ? -2.431 3.505 2.560 1.00 98.62 84 TYR A CA 1
ATOM 613 C C . TYR A 1 84 ? -2.956 4.076 3.877 1.00 98.62 84 TYR A C 1
ATOM 615 O O . TYR A 1 84 ? -2.874 3.430 4.923 1.00 98.62 84 TYR A O 1
ATOM 623 N N . ASP A 1 85 ? -3.532 5.271 3.833 1.00 98.06 85 ASP A N 1
ATOM 624 C CA . ASP A 1 85 ? -4.173 5.922 4.970 1.00 98.06 85 ASP A CA 1
ATOM 625 C C . ASP A 1 85 ? -5.685 5.655 4.958 1.00 98.06 85 ASP A C 1
ATOM 627 O O . ASP A 1 85 ? -6.411 6.129 4.085 1.00 98.06 85 ASP A O 1
ATOM 631 N N . ARG A 1 86 ? -6.177 4.910 5.957 1.00 96.12 86 ARG A N 1
ATOM 632 C CA . ARG A 1 86 ? -7.588 4.497 6.067 1.00 96.12 86 ARG A CA 1
ATOM 633 C C . ARG A 1 86 ? -8.546 5.664 6.298 1.00 96.12 86 ARG A C 1
ATOM 635 O O . ARG A 1 86 ? -9.728 5.528 6.004 1.00 96.12 86 ARG A O 1
ATOM 642 N N . ARG A 1 87 ? -8.058 6.789 6.826 1.00 94.94 87 ARG A N 1
ATOM 643 C CA . ARG A 1 87 ? -8.873 7.970 7.137 1.00 94.94 87 ARG A CA 1
ATOM 644 C C . ARG A 1 87 ? -9.096 8.834 5.900 1.00 94.94 87 ARG A C 1
ATOM 646 O O . ARG A 1 87 ? -10.163 9.412 5.742 1.00 94.94 87 ARG A O 1
ATOM 653 N N . THR A 1 88 ? -8.084 8.945 5.046 1.00 96.94 88 THR A N 1
ATOM 654 C CA . THR A 1 88 ? -8.099 9.823 3.865 1.00 96.94 88 THR A CA 1
ATOM 655 C C . THR A 1 88 ? -8.294 9.072 2.551 1.00 96.94 88 THR A C 1
ATOM 657 O O . THR A 1 88 ? -8.617 9.688 1.540 1.00 96.94 88 THR A O 1
ATOM 660 N N . GLY A 1 89 ? -8.076 7.757 2.538 1.00 96.94 89 GLY A N 1
ATOM 661 C CA . GLY A 1 89 ? -8.112 6.934 1.331 1.00 96.94 89 GLY A CA 1
ATOM 662 C C . GLY A 1 89 ? -6.938 7.164 0.374 1.00 96.94 89 GLY A C 1
ATOM 663 O O . GLY A 1 89 ? -6.991 6.724 -0.778 1.00 96.94 89 GLY A O 1
ATOM 664 N N . ARG A 1 90 ? -5.896 7.878 0.817 1.00 97.81 90 ARG A N 1
ATOM 665 C CA . ARG A 1 90 ? -4.701 8.177 0.019 1.00 97.81 90 ARG A CA 1
ATOM 666 C C . ARG A 1 90 ? -3.658 7.076 0.172 1.00 97.81 90 ARG A C 1
ATOM 668 O O . ARG A 1 90 ? -3.535 6.477 1.239 1.00 97.81 90 ARG A O 1
ATOM 675 N N . ALA A 1 91 ? -2.905 6.842 -0.896 1.00 98.19 91 ALA A N 1
ATOM 676 C CA . ALA A 1 91 ? -1.770 5.933 -0.918 1.00 98.19 91 ALA A CA 1
ATOM 677 C C . ALA A 1 91 ? -0.500 6.708 -1.268 1.00 98.19 91 ALA A C 1
ATOM 679 O O . ALA A 1 91 ? -0.517 7.570 -2.145 1.00 98.19 91 ALA A O 1
ATOM 680 N N . GLU A 1 92 ? 0.591 6.372 -0.598 1.00 98.00 92 GLU A N 1
ATOM 681 C CA . GLU A 1 92 ? 1.934 6.838 -0.925 1.00 98.00 92 GLU A CA 1
ATOM 682 C C . GLU A 1 92 ? 2.801 5.621 -1.216 1.00 98.00 92 GLU A C 1
ATOM 684 O O . GLU A 1 92 ? 2.681 4.593 -0.548 1.00 98.00 92 GLU A O 1
ATOM 689 N N . VAL A 1 93 ? 3.649 5.713 -2.238 1.00 97.12 93 VAL A N 1
ATOM 690 C CA . VAL A 1 93 ? 4.491 4.600 -2.681 1.00 97.12 93 VAL A CA 1
ATOM 691 C C . VAL A 1 93 ? 5.953 5.014 -2.672 1.00 97.12 93 VAL A C 1
ATOM 693 O O . VAL A 1 93 ? 6.295 6.121 -3.083 1.00 97.12 93 VAL A O 1
ATOM 696 N N . GLN A 1 94 ? 6.815 4.113 -2.215 1.00 96.75 94 GLN A N 1
ATOM 697 C CA . GLN A 1 94 ? 8.265 4.269 -2.272 1.00 96.75 94 GLN A CA 1
ATOM 698 C C . GLN A 1 94 ? 8.896 3.015 -2.852 1.00 96.75 94 GLN A C 1
ATOM 700 O O . GLN A 1 94 ? 8.460 1.904 -2.546 1.00 96.75 94 GLN A O 1
ATOM 705 N N . GLU A 1 95 ? 9.896 3.191 -3.714 1.00 94.25 95 GLU A N 1
ATOM 706 C CA . GLU A 1 95 ? 10.607 2.057 -4.298 1.00 94.25 95 GLU A CA 1
ATOM 707 C C . GLU A 1 95 ? 11.309 1.277 -3.181 1.00 94.25 95 GLU A C 1
ATOM 709 O O . GLU A 1 95 ? 12.034 1.831 -2.358 1.00 94.25 95 GLU A O 1
ATOM 714 N N . ALA A 1 96 ? 11.057 -0.025 -3.141 1.00 91.50 96 ALA A N 1
ATOM 715 C CA . ALA A 1 96 ? 11.530 -0.952 -2.126 1.00 91.50 96 ALA A CA 1
ATOM 716 C C . ALA A 1 96 ? 12.463 -1.979 -2.785 1.00 91.50 96 ALA A C 1
ATOM 718 O O . ALA A 1 96 ? 12.217 -3.1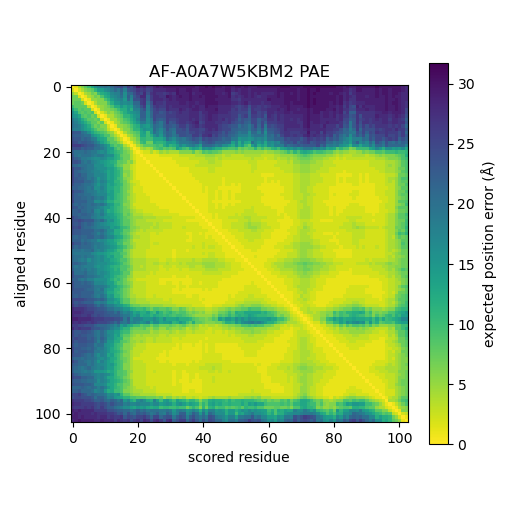82 -2.720 1.00 91.50 96 ALA A O 1
ATOM 719 N N . GLY A 1 97 ? 13.493 -1.483 -3.482 1.00 78.31 97 GLY A N 1
ATOM 720 C CA . GLY A 1 97 ? 14.358 -2.277 -4.363 1.00 78.31 97 GLY A CA 1
ATOM 721 C C . GLY A 1 97 ? 14.930 -3.532 -3.698 1.00 78.31 97 GLY A C 1
ATOM 722 O O . GLY A 1 97 ? 14.651 -4.643 -4.142 1.00 78.31 97 GLY A O 1
ATOM 723 N N . ASP A 1 98 ? 15.656 -3.357 -2.593 1.00 72.25 98 ASP A N 1
ATOM 724 C CA . ASP A 1 98 ? 16.329 -4.452 -1.877 1.00 72.25 98 ASP A CA 1
ATOM 725 C C . ASP A 1 98 ? 15.588 -4.913 -0.617 1.00 72.25 98 ASP A C 1
ATOM 727 O O . ASP A 1 98 ? 16.165 -5.589 0.238 1.00 72.25 98 ASP A O 1
ATOM 731 N N . TRP A 1 99 ? 14.306 -4.565 -0.467 1.00 73.12 99 TRP A N 1
ATOM 732 C CA . TRP A 1 99 ? 13.529 -5.037 0.676 1.00 73.12 99 TRP A CA 1
ATOM 733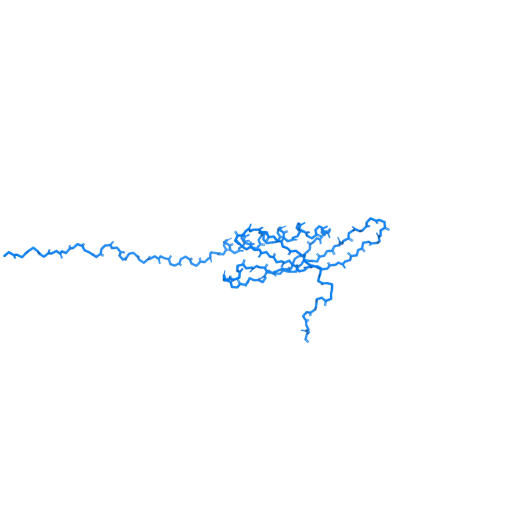 C C . TRP A 1 99 ? 13.439 -6.564 0.661 1.00 73.12 99 TRP A C 1
ATOM 735 O O . TRP A 1 99 ? 12.746 -7.177 -0.151 1.00 73.12 99 TRP A O 1
ATOM 745 N N . ARG A 1 100 ? 14.151 -7.180 1.604 1.00 58.88 100 ARG A N 1
ATOM 746 C CA . ARG A 1 100 ? 14.084 -8.601 1.922 1.00 58.88 100 ARG A CA 1
ATOM 747 C C . ARG A 1 100 ? 13.799 -8.716 3.408 1.00 58.88 100 ARG A C 1
ATOM 749 O O . ARG A 1 100 ? 14.556 -8.193 4.220 1.00 58.88 100 ARG A O 1
ATOM 756 N N . ALA A 1 101 ? 12.732 -9.423 3.769 1.00 52.12 101 ALA A N 1
ATOM 757 C CA . ALA A 1 101 ? 12.665 -9.993 5.105 1.00 52.12 101 ALA A CA 1
ATOM 758 C C . ALA A 1 101 ? 13.840 -10.976 5.203 1.00 52.12 101 ALA A C 1
ATOM 760 O O . ALA A 1 101 ? 13.930 -11.900 4.388 1.00 52.12 101 ALA A O 1
ATOM 761 N N . ALA A 1 102 ? 14.792 -10.718 6.104 1.00 49.97 102 ALA A N 1
ATOM 762 C CA . ALA A 1 102 ? 15.845 -11.682 6.388 1.00 49.97 102 ALA A CA 1
ATOM 763 C C . ALA A 1 102 ? 15.177 -13.013 6.756 1.00 49.97 102 ALA A C 1
ATOM 765 O O . ALA A 1 102 ? 14.174 -13.025 7.474 1.00 49.97 102 ALA A O 1
ATOM 766 N N . ARG A 1 103 ? 15.682 -14.098 6.173 1.00 46.88 103 ARG A N 1
ATOM 767 C CA . ARG A 1 103 ? 15.217 -15.444 6.483 1.00 46.88 103 ARG A CA 1
ATOM 768 C C . ARG A 1 103 ? 15.877 -15.915 7.771 1.00 46.88 103 ARG A C 1
ATOM 770 O O . ARG A 1 103 ? 17.082 -15.617 7.921 1.00 46.88 103 ARG A O 1
#

Sequence (103 aa):
MKKVVLLSLLLLTPEAATASSTAAWARLGADVRQRCSAETRLRGATTSDPVVFSDLSGKVAMLVAGVLSRKGGRPVRVSYLCLYDRRTGRAEVQEAGDWRAAR

Foldseek 3Di:
DDPPDDDDDPPPDPPPPPDQDPVNVVVVQVLQVVQQQVVVPFDPKDKDGWDQDDVVQQKIKIKIWHWDDDVVDDIDIWIWIWIAHNVPSHIDIDTPHPDDDDD

Mean predicted aligned error: 9.41 Å